Protein AF-A0A6A3F506-F1 (afdb_monomer)

pLDDT: mean 70.33,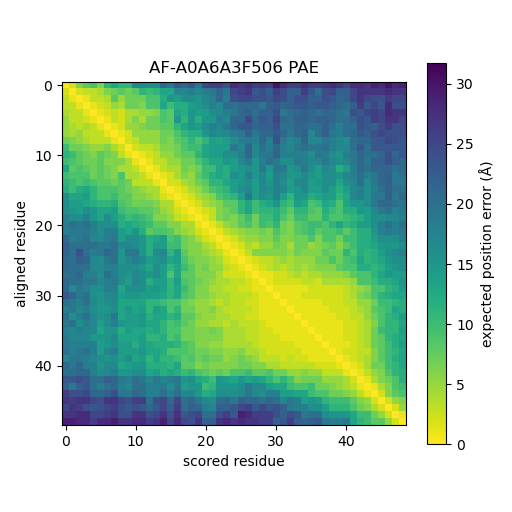 std 9.12, range [49.25, 87.5]

Secondary structure (DSSP, 8-state):
-HHHHHHHHHHHHHH-----SS---TT--HHHHHHHHHHHHSPP-TT--

Organism: NCBI:txid53985

Foldseek 3Di:
DVVVVCVVCVVCVVPPPDDDLDDDDPPDDPVNVVVSVCVSPDDDPPPPD

Structure (mmCIF, N/CA/C/O backbone):
data_AF-A0A6A3F506-F1
#
_entry.id   AF-A0A6A3F506-F1
#
loop_
_atom_site.group_PDB
_atom_site.id
_atom_site.type_symbol
_atom_site.label_atom_id
_atom_site.label_alt_id
_atom_site.label_comp_id
_atom_site.label_asym_id
_atom_site.label_entity_id
_atom_site.label_seq_id
_atom_site.pdbx_PDB_ins_code
_atom_site.Cartn_x
_atom_site.Cartn_y
_atom_site.Cartn_z
_atom_site.occupancy
_atom_site.B_iso_or_equiv
_atom_site.auth_seq_id
_atom_site.auth_comp_id
_atom_site.auth_asym_id
_atom_site.auth_atom_id
_atom_site.pdbx_PDB_model_num
ATOM 1 N N . MET A 1 1 ? 22.739 8.406 2.699 1.00 62.97 1 MET A N 1
ATOM 2 C CA . MET A 1 1 ? 22.017 9.020 3.830 1.00 62.97 1 MET A CA 1
ATO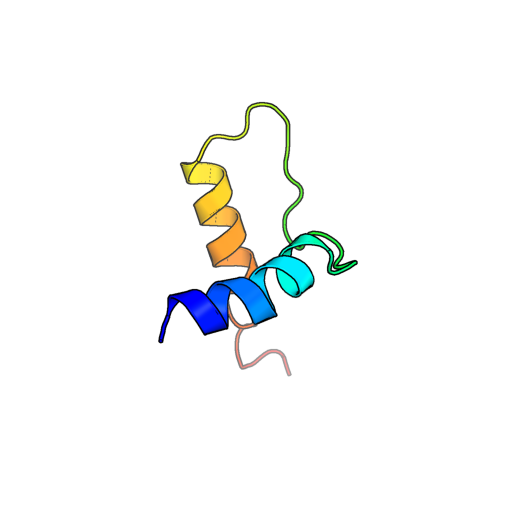M 3 C C . MET A 1 1 ? 20.537 8.719 3.624 1.00 62.97 1 MET A C 1
ATOM 5 O O . MET A 1 1 ? 20.040 9.009 2.545 1.00 62.97 1 MET A O 1
ATOM 9 N N . LEU A 1 2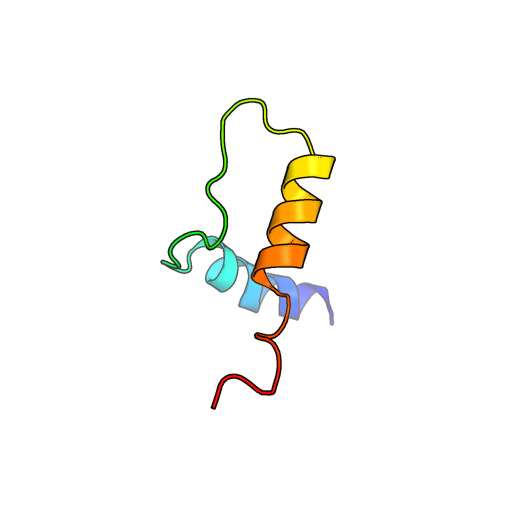 ? 19.864 8.057 4.570 1.00 60.25 2 LEU A N 1
ATOM 10 C CA . LEU A 1 2 ? 18.456 7.643 4.412 1.00 60.25 2 LEU A CA 1
ATOM 11 C C . LEU A 1 2 ? 17.505 8.833 4.226 1.00 60.25 2 LEU A C 1
ATOM 13 O O . LEU A 1 2 ? 16.489 8.694 3.554 1.00 60.25 2 LEU A O 1
ATOM 17 N N . GLU A 1 3 ? 17.856 9.990 4.783 1.00 63.22 3 GLU A N 1
ATOM 18 C CA . GLU A 1 3 ? 17.053 11.211 4.696 1.00 63.22 3 GLU A CA 1
ATOM 19 C C . GLU A 1 3 ? 17.047 11.808 3.282 1.00 63.22 3 GLU A C 1
ATOM 21 O O . GLU A 1 3 ? 15.977 12.072 2.754 1.00 63.22 3 GLU A O 1
ATOM 26 N N . GLN A 1 4 ? 18.194 11.873 2.592 1.00 61.66 4 GLN A N 1
ATOM 27 C CA . GLN A 1 4 ? 18.253 12.303 1.181 1.00 61.66 4 GLN A CA 1
ATOM 28 C C . GLN A 1 4 ? 17.486 11.375 0.228 1.00 61.66 4 GLN A C 1
ATOM 30 O O . GLN A 1 4 ? 16.907 11.831 -0.758 1.00 61.66 4 GLN A O 1
ATOM 35 N N . PHE A 1 5 ? 17.478 10.066 0.507 1.00 65.00 5 PHE A N 1
ATOM 36 C CA . PHE A 1 5 ? 16.672 9.116 -0.261 1.00 65.00 5 PHE A CA 1
ATOM 37 C C . PHE A 1 5 ? 15.175 9.340 -0.010 1.00 65.00 5 PHE A C 1
ATOM 39 O O . PHE A 1 5 ? 14.391 9.324 -0.956 1.00 65.00 5 PHE A O 1
ATOM 46 N N . HIS A 1 6 ? 14.780 9.607 1.242 1.00 64.69 6 HIS A N 1
ATOM 47 C CA . HIS A 1 6 ? 13.404 9.983 1.555 1.00 64.69 6 HIS A CA 1
ATOM 48 C C . HIS A 1 6 ? 13.011 11.288 0.859 1.00 64.69 6 HIS A C 1
ATOM 50 O O . HIS A 1 6 ? 12.015 11.285 0.154 1.00 64.69 6 HIS A O 1
ATOM 56 N N . GLU A 1 7 ? 13.789 12.366 0.955 1.00 66.19 7 GLU A N 1
ATOM 57 C CA . GLU A 1 7 ? 13.457 13.632 0.279 1.00 66.19 7 GLU A CA 1
ATOM 58 C C . GLU A 1 7 ? 13.281 13.457 -1.234 1.00 66.19 7 GLU A C 1
ATOM 60 O O . GLU A 1 7 ? 12.289 13.906 -1.800 1.00 66.19 7 GLU A O 1
ATOM 65 N N . THR A 1 8 ? 14.195 12.731 -1.881 1.00 66.81 8 THR A N 1
ATOM 66 C CA . THR A 1 8 ? 14.188 12.581 -3.345 1.00 66.81 8 THR A CA 1
ATOM 67 C C . THR A 1 8 ? 13.047 11.687 -3.847 1.00 66.81 8 THR A C 1
ATOM 69 O O . THR A 1 8 ? 12.515 11.909 -4.933 1.00 66.81 8 THR A O 1
ATOM 72 N N . HIS A 1 9 ? 12.667 10.654 -3.088 1.00 64.75 9 HIS A N 1
ATOM 73 C CA . HIS A 1 9 ? 11.742 9.621 -3.568 1.00 64.75 9 HIS A CA 1
ATOM 74 C C . HIS A 1 9 ? 10.363 9.643 -2.899 1.00 64.75 9 HIS A C 1
ATOM 76 O O . HIS A 1 9 ? 9.413 9.111 -3.477 1.00 64.75 9 HIS A O 1
ATOM 82 N N . VAL A 1 10 ? 10.206 10.256 -1.723 1.00 65.62 10 VAL A N 1
ATOM 83 C CA . VAL A 1 10 ? 8.904 10.351 -1.038 1.00 65.62 10 VAL A CA 1
ATOM 84 C C . VAL A 1 10 ? 7.956 11.247 -1.816 1.00 65.62 10 VAL A C 1
ATOM 86 O O . VAL A 1 10 ? 6.811 10.855 -2.008 1.00 65.62 10 VAL A O 1
ATOM 89 N N . GLU A 1 11 ? 8.417 12.393 -2.323 1.00 60.53 11 GLU A N 1
ATOM 90 C CA . GLU A 1 11 ? 7.562 13.296 -3.103 1.00 60.53 11 GLU A CA 1
ATOM 91 C C . GLU A 1 11 ? 7.033 12.604 -4.366 1.00 60.53 11 GLU A C 1
ATOM 93 O O . GLU A 1 11 ? 5.827 12.597 -4.610 1.00 60.53 11 GLU A O 1
ATOM 98 N N . VAL A 1 12 ? 7.906 11.908 -5.102 1.00 64.69 12 VAL A N 1
ATOM 99 C CA . VAL A 1 12 ? 7.523 11.094 -6.267 1.00 64.69 12 VAL A CA 1
ATOM 100 C C . VAL A 1 12 ? 6.543 9.990 -5.872 1.00 64.69 12 VAL A C 1
ATOM 102 O O . VAL A 1 12 ? 5.566 9.767 -6.572 1.00 64.69 12 VAL A O 1
ATOM 105 N N . THR A 1 13 ? 6.753 9.315 -4.741 1.00 61.91 13 THR A N 1
ATOM 106 C CA . THR A 1 13 ? 5.872 8.219 -4.299 1.00 61.91 13 THR A CA 1
ATOM 107 C C . THR A 1 13 ? 4.499 8.723 -3.839 1.00 61.91 13 THR A C 1
ATOM 109 O O . THR A 1 13 ? 3.495 8.057 -4.078 1.00 61.91 13 THR A O 1
ATOM 112 N N . LEU A 1 14 ? 4.437 9.894 -3.198 1.00 62.47 14 LEU A N 1
ATOM 113 C CA . LEU A 1 14 ? 3.195 10.505 -2.709 1.00 62.47 14 LEU A CA 1
ATOM 114 C C . LEU A 1 14 ? 2.386 11.198 -3.814 1.00 62.47 14 LEU A C 1
ATOM 116 O O . LEU A 1 14 ? 1.174 11.342 -3.669 1.00 62.47 14 LEU A O 1
ATOM 120 N N . THR A 1 15 ? 3.042 11.633 -4.892 1.00 65.25 15 THR A N 1
ATOM 121 C CA . THR A 1 15 ? 2.406 12.311 -6.037 1.00 65.25 15 THR A CA 1
ATOM 122 C C . THR A 1 15 ? 2.244 11.416 -7.260 1.00 65.25 15 THR A C 1
ATOM 124 O O . THR A 1 15 ? 1.643 11.838 -8.248 1.00 65.25 15 THR A O 1
ATOM 127 N N . ALA A 1 16 ? 2.752 10.182 -7.214 1.00 67.06 16 ALA A N 1
ATOM 128 C CA . ALA A 1 16 ? 2.604 9.245 -8.310 1.00 67.06 16 ALA A CA 1
ATOM 129 C C . ALA A 1 16 ? 1.116 8.978 -8.573 1.00 67.06 16 ALA A C 1
ATOM 131 O O . ALA A 1 16 ? 0.380 8.526 -7.693 1.00 67.06 16 ALA A O 1
ATOM 132 N N . ASP A 1 17 ? 0.696 9.227 -9.813 1.00 68.25 17 ASP A N 1
ATOM 133 C CA . ASP A 1 17 ? -0.639 8.904 -10.315 1.00 68.25 17 ASP A CA 1
ATOM 134 C C . ASP A 1 17 ? -0.755 7.389 -10.538 1.00 68.25 17 ASP A C 1
ATOM 136 O O . ASP A 1 17 ? -0.746 6.872 -11.657 1.00 68.25 17 ASP A O 1
ATOM 140 N N . VAL A 1 18 ? -0.750 6.646 -9.431 1.00 68.94 18 VAL A N 1
ATOM 141 C CA . VAL A 1 18 ? -0.896 5.195 -9.422 1.00 68.94 18 VAL A CA 1
ATOM 142 C C . VAL A 1 18 ? -2.277 4.870 -8.895 1.00 68.94 18 VAL A C 1
ATOM 144 O O . VAL A 1 18 ? -2.620 5.191 -7.754 1.00 68.94 18 VAL A O 1
ATOM 147 N N . ALA A 1 19 ? -3.069 4.176 -9.712 1.00 65.69 19 ALA A N 1
ATOM 148 C CA . ALA A 1 19 ? -4.348 3.660 -9.259 1.00 65.69 19 ALA A CA 1
ATOM 149 C C . ALA A 1 19 ? -4.122 2.774 -8.017 1.00 65.69 19 ALA A C 1
ATOM 151 O O . ALA A 1 19 ? -3.295 1.853 -8.056 1.00 65.69 19 ALA A O 1
ATOM 152 N N . PRO A 1 20 ? -4.830 3.025 -6.903 1.00 65.44 20 PRO A N 1
ATOM 153 C CA . PRO A 1 20 ? -4.610 2.282 -5.677 1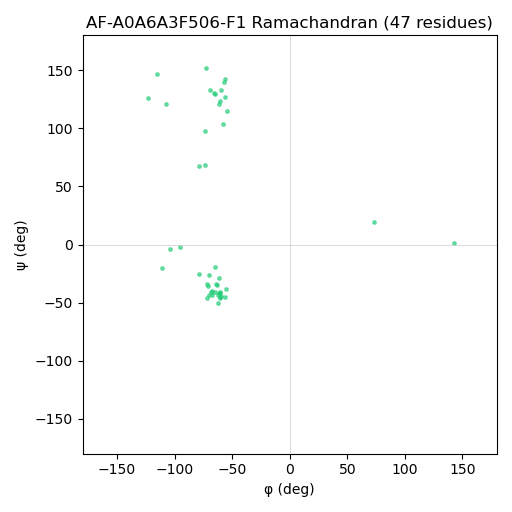.00 65.44 20 PRO A CA 1
ATOM 154 C C . PRO A 1 20 ? -4.903 0.798 -5.917 1.00 65.44 20 PRO A C 1
ATOM 156 O O . PRO A 1 20 ? -6.020 0.416 -6.271 1.00 65.44 20 PRO A O 1
ATOM 159 N N . ARG A 1 21 ? -3.897 -0.057 -5.692 1.00 67.75 21 ARG A N 1
ATOM 160 C CA . ARG A 1 21 ? -4.038 -1.522 -5.824 1.00 67.75 21 ARG A CA 1
ATOM 161 C C . ARG A 1 21 ? -5.010 -2.107 -4.791 1.00 67.75 21 ARG A C 1
ATOM 163 O O . ARG A 1 21 ? -5.530 -3.200 -4.986 1.00 67.75 21 ARG A O 1
ATOM 170 N N . ALA A 1 22 ? -5.279 -1.363 -3.718 1.00 66.38 22 ALA A N 1
ATOM 171 C CA . ALA A 1 22 ? -6.232 -1.698 -2.670 1.00 66.38 22 ALA A CA 1
ATOM 172 C C . ALA A 1 22 ? -7.283 -0.584 -2.533 1.00 66.38 22 ALA A C 1
ATOM 174 O O . ALA A 1 22 ? -6.945 0.585 -2.347 1.00 66.38 22 ALA A O 1
ATOM 175 N N . LYS A 1 23 ? -8.574 -0.934 -2.606 1.00 67.81 23 LYS A N 1
ATOM 176 C CA . LYS A 1 23 ? -9.671 0.024 -2.391 1.00 67.81 23 LYS A CA 1
ATOM 177 C C . LYS A 1 23 ? -9.774 0.362 -0.904 1.00 67.81 23 LYS A C 1
ATOM 179 O O . LYS A 1 23 ? -10.411 -0.366 -0.143 1.00 67.81 23 LYS A O 1
ATOM 184 N N . LEU A 1 24 ? -9.185 1.487 -0.511 1.00 70.81 24 LEU A N 1
ATOM 185 C CA . LEU A 1 24 ? -9.313 2.027 0.840 1.00 70.81 24 LEU A CA 1
ATOM 186 C C . LEU A 1 24 ? -10.768 2.436 1.110 1.00 70.81 24 LEU A C 1
ATOM 188 O O . LEU A 1 24 ? -11.391 3.141 0.315 1.00 70.81 24 LEU A O 1
ATOM 192 N N . ARG A 1 25 ? -11.323 1.986 2.238 1.00 79.62 25 ARG A N 1
ATOM 193 C CA . ARG A 1 25 ? -12.674 2.345 2.694 1.00 79.62 25 ARG A CA 1
ATOM 194 C C . ARG A 1 25 ? -12.593 3.137 3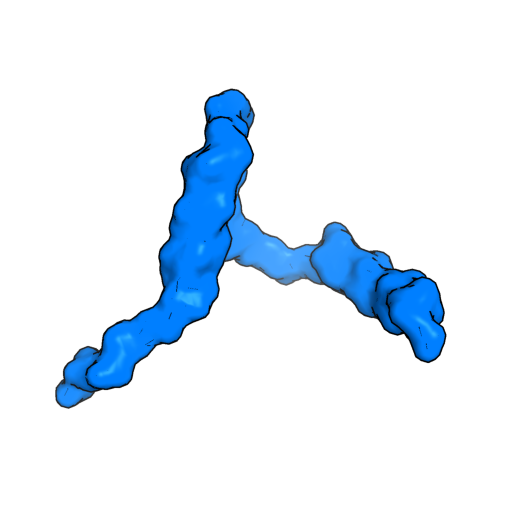.995 1.00 79.62 25 ARG A C 1
ATOM 196 O O . ARG A 1 25 ? -11.739 2.875 4.839 1.00 79.62 25 ARG A O 1
ATOM 203 N N . ARG A 1 26 ? -13.518 4.083 4.184 1.00 75.19 26 ARG A N 1
ATOM 204 C CA . ARG A 1 26 ? -13.682 4.790 5.463 1.00 75.19 26 ARG A CA 1
ATOM 205 C C . ARG A 1 26 ? -13.998 3.759 6.560 1.00 75.19 26 ARG A C 1
ATOM 207 O O . ARG A 1 26 ? -14.852 2.904 6.344 1.00 75.19 26 ARG A O 1
ATOM 214 N N . ASN A 1 27 ? -13.312 3.843 7.704 1.00 82.38 27 ASN A N 1
ATOM 215 C CA . ASN A 1 27 ? -13.395 2.917 8.855 1.00 82.38 27 ASN A CA 1
ATOM 216 C C . ASN A 1 27 ? -12.736 1.538 8.669 1.00 82.38 27 ASN A C 1
ATOM 218 O O . ASN A 1 27 ? -13.034 0.596 9.402 1.00 82.38 27 ASN A O 1
ATOM 222 N N . MET A 1 28 ? -11.834 1.398 7.703 1.00 85.06 28 MET A N 1
ATOM 223 C CA . MET A 1 28 ? -11.033 0.187 7.571 1.00 85.06 28 MET A CA 1
ATOM 224 C C . MET A 1 28 ? -10.025 0.075 8.725 1.00 85.06 28 MET A C 1
ATOM 226 O O . MET A 1 28 ? -9.337 1.039 9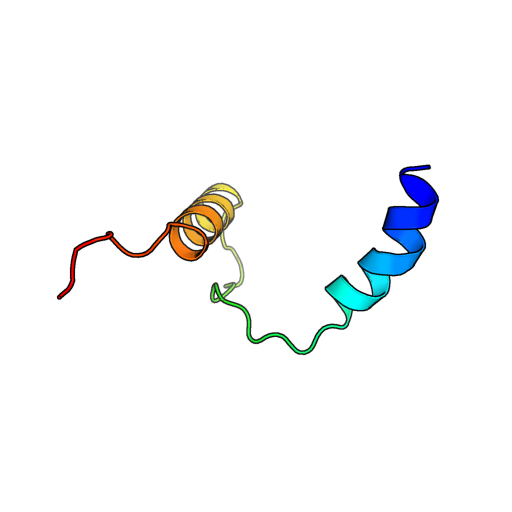.051 1.00 85.06 28 MET A O 1
ATOM 230 N N . THR A 1 29 ? -9.934 -1.100 9.350 1.00 87.50 29 THR A N 1
ATOM 231 C CA . THR A 1 29 ? -8.949 -1.340 10.413 1.00 87.50 29 THR A CA 1
ATOM 232 C C . THR A 1 29 ? -7.545 -1.464 9.824 1.00 87.50 29 THR A C 1
ATOM 234 O O . THR A 1 29 ? -7.375 -1.923 8.692 1.00 87.50 29 THR A O 1
ATOM 237 N N . HIS A 1 30 ? -6.516 -1.111 10.600 1.00 80.75 30 HIS A N 1
ATOM 238 C CA . HIS A 1 30 ? -5.121 -1.272 10.171 1.00 80.75 30 HIS A CA 1
ATOM 239 C C . HIS A 1 30 ? -4.805 -2.717 9.762 1.00 80.75 30 HIS A C 1
ATOM 241 O O . HIS A 1 30 ? -4.157 -2.938 8.745 1.00 80.75 30 HIS A O 1
ATOM 247 N N . ASN A 1 31 ? -5.353 -3.702 10.479 1.00 87.00 31 ASN A N 1
ATOM 248 C CA . ASN A 1 31 ? -5.184 -5.118 10.150 1.00 87.00 31 ASN A CA 1
ATOM 249 C C . ASN A 1 31 ? -5.762 -5.467 8.772 1.00 87.00 31 ASN A C 1
ATOM 251 O O . ASN A 1 31 ? -5.126 -6.180 7.998 1.00 87.00 31 ASN A O 1
ATOM 255 N N . ALA A 1 32 ? -6.938 -4.930 8.432 1.00 82.38 32 ALA A N 1
ATOM 256 C CA . ALA A 1 32 ? -7.520 -5.123 7.108 1.00 82.38 32 ALA A CA 1
ATOM 257 C C . ALA A 1 32 ? -6.650 -4.485 6.009 1.00 82.38 32 ALA A C 1
ATOM 259 O O . ALA A 1 32 ? -6.568 -5.019 4.903 1.00 82.38 32 ALA A O 1
ATOM 260 N N . L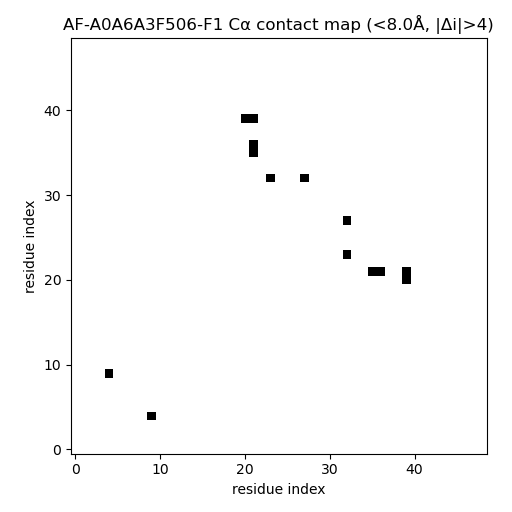EU A 1 33 ? -5.991 -3.358 6.305 1.00 81.50 33 LEU A N 1
ATOM 261 C CA . LEU A 1 33 ? -5.148 -2.628 5.350 1.00 81.50 33 LEU A CA 1
ATOM 262 C C . LEU A 1 33 ? -3.860 -3.390 5.064 1.00 81.50 33 LEU A C 1
ATOM 264 O O . LEU A 1 33 ? -3.510 -3.603 3.905 1.00 81.50 33 LEU A O 1
ATOM 268 N N . VAL A 1 34 ? -3.220 -3.887 6.120 1.00 81.75 34 VAL A N 1
ATOM 269 C CA . VAL A 1 34 ? -2.034 -4.741 6.022 1.00 81.75 34 VAL A CA 1
ATOM 270 C C . VAL A 1 34 ? -2.348 -6.020 5.240 1.00 81.75 34 VAL A C 1
ATOM 272 O O . VAL A 1 34 ? -1.602 -6.363 4.328 1.00 81.75 34 VAL A O 1
ATOM 275 N N . ALA A 1 35 ? -3.479 -6.684 5.504 1.00 84.06 35 ALA A N 1
ATOM 276 C CA . ALA A 1 35 ? -3.872 -7.890 4.769 1.00 84.06 35 ALA A CA 1
ATOM 277 C C . ALA A 1 35 ? -4.063 -7.639 3.260 1.00 84.06 35 ALA A C 1
ATOM 279 O O . ALA A 1 35 ? -3.623 -8.442 2.431 1.00 84.06 35 ALA A O 1
ATOM 280 N N . GLN A 1 36 ? -4.678 -6.512 2.883 1.00 80.75 36 GLN A N 1
ATOM 281 C CA . GLN A 1 36 ? -4.839 -6.146 1.472 1.00 80.75 36 GLN A CA 1
ATOM 282 C C . GLN A 1 36 ? -3.504 -5.816 0.801 1.00 80.75 36 GLN A C 1
ATOM 284 O O . GLN A 1 36 ? -3.284 -6.241 -0.330 1.00 80.75 36 GLN A O 1
ATOM 289 N N . LEU A 1 37 ? -2.601 -5.114 1.492 1.00 79.25 37 LEU A N 1
ATOM 290 C CA . LEU A 1 37 ? -1.256 -4.832 0.984 1.00 79.25 37 LEU A CA 1
ATOM 291 C C . LEU A 1 37 ? -0.454 -6.119 0.765 1.00 79.25 37 LEU A C 1
ATOM 293 O O . LEU A 1 37 ? 0.165 -6.274 -0.285 1.00 79.25 37 LEU A O 1
ATOM 297 N N . PHE A 1 38 ? -0.509 -7.064 1.707 1.00 79.88 38 PHE A N 1
ATOM 298 C CA . PHE A 1 38 ? 0.117 -8.380 1.542 1.00 79.88 38 PHE A CA 1
ATOM 299 C C . PHE A 1 38 ? -0.461 -9.139 0.346 1.00 79.88 38 PHE A C 1
ATOM 301 O O . PHE A 1 38 ? 0.293 -9.661 -0.466 1.00 79.88 38 PHE A O 1
ATOM 308 N N . THR A 1 39 ? -1.786 -9.151 0.199 1.00 80.75 39 THR A N 1
ATOM 309 C CA . THR A 1 39 ? -2.458 -9.839 -0.916 1.00 80.75 39 THR A CA 1
ATOM 310 C C . THR A 1 39 ? -2.119 -9.202 -2.267 1.00 80.75 39 THR A C 1
ATOM 312 O O . THR A 1 39 ? -1.874 -9.909 -3.236 1.00 80.75 39 THR A O 1
ATOM 315 N N . ALA A 1 40 ? -2.071 -7.869 -2.348 1.00 73.88 40 ALA A N 1
ATOM 316 C CA . ALA A 1 40 ? -1.752 -7.148 -3.582 1.00 73.88 40 ALA A CA 1
ATOM 317 C C . ALA A 1 40 ? -0.280 -7.292 -4.008 1.00 73.88 40 ALA A C 1
ATOM 319 O O . ALA A 1 40 ? 0.030 -7.160 -5.193 1.00 73.88 40 ALA A O 1
ATOM 320 N N . ASN A 1 41 ? 0.616 -7.540 -3.050 1.00 74.25 41 ASN A N 1
ATOM 321 C CA . ASN A 1 41 ? 2.039 -7.777 -3.290 1.00 74.25 41 ASN A CA 1
ATOM 322 C C . ASN A 1 41 ? 2.401 -9.265 -3.374 1.00 74.25 41 ASN A C 1
ATOM 324 O O . A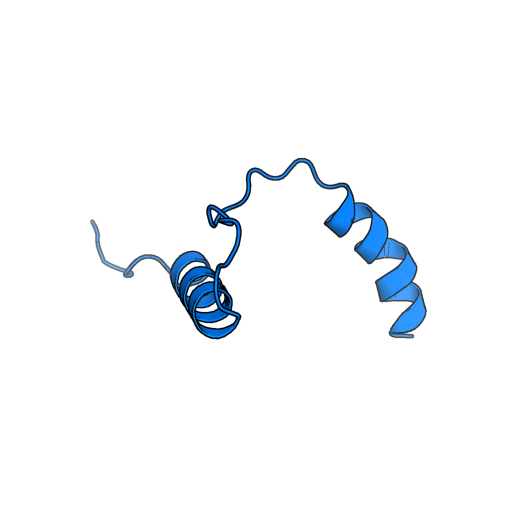SN A 1 41 ? 3.563 -9.580 -3.612 1.00 74.25 41 ASN A O 1
ATOM 328 N N . ALA A 1 42 ? 1.443 -10.174 -3.177 1.00 79.50 42 ALA A N 1
ATOM 329 C CA . ALA A 1 42 ? 1.677 -11.590 -3.397 1.00 79.50 42 ALA A CA 1
ATOM 330 C C . ALA A 1 42 ? 1.942 -11.826 -4.888 1.00 79.50 42 ALA A C 1
ATOM 332 O O . ALA A 1 42 ? 1.182 -11.364 -5.745 1.00 79.50 42 ALA A O 1
ATOM 333 N N . ASP A 1 43 ? 3.022 -12.545 -5.189 1.00 70.81 43 ASP A N 1
ATOM 334 C CA . ASP A 1 43 ? 3.300 -12.971 -6.553 1.00 70.81 43 ASP A CA 1
ATOM 335 C C . ASP A 1 43 ? 2.116 -13.796 -7.079 1.00 70.81 43 ASP A C 1
ATOM 337 O O . ASP A 1 43 ? 1.556 -14.617 -6.338 1.00 70.81 43 ASP A O 1
ATOM 341 N N . PRO A 1 44 ? 1.722 -13.624 -8.355 1.00 65.75 44 PRO A N 1
ATOM 342 C CA . PRO A 1 44 ? 0.782 -14.549 -8.959 1.00 65.75 44 PRO A CA 1
ATOM 343 C C . PRO A 1 44 ? 1.363 -15.965 -8.842 1.00 65.75 44 PRO A C 1
ATOM 345 O O . PRO A 1 44 ? 2.581 -16.133 -8.984 1.00 65.75 44 PRO A O 1
ATOM 348 N N . PRO A 1 45 ? 0.535 -16.994 -8.586 1.00 70.38 45 PRO A N 1
ATOM 349 C CA . PRO A 1 45 ? 1.032 -18.357 -8.500 1.00 70.38 45 PRO A CA 1
ATOM 350 C C . PRO A 1 45 ? 1.801 -18.680 -9.785 1.00 70.38 45 PRO A C 1
ATOM 352 O O . PRO A 1 45 ? 1.232 -18.691 -10.880 1.00 70.38 45 PRO A O 1
ATOM 355 N N . LYS A 1 46 ? 3.118 -18.902 -9.660 1.00 59.56 46 LYS A N 1
ATOM 356 C CA . LYS A 1 46 ? 3.952 -19.418 -10.749 1.00 59.56 46 LYS A CA 1
ATOM 357 C C . LYS A 1 46 ? 3.348 -20.755 -11.174 1.00 59.56 46 LYS A C 1
ATOM 359 O O . LYS A 1 46 ? 3.494 -21.737 -10.456 1.00 59.56 46 LYS A O 1
ATOM 364 N N . GLY A 1 47 ? 2.649 -20.777 -12.307 1.00 54.84 47 GLY A N 1
ATOM 365 C CA . GLY A 1 47 ? 2.054 -22.005 -12.838 1.00 54.84 47 GLY A CA 1
ATOM 366 C C . GLY A 1 47 ? 0.691 -21.878 -13.514 1.00 54.84 47 GLY A C 1
ATOM 367 O O . GLY A 1 47 ? 0.178 -22.890 -13.967 1.00 54.84 47 GLY A O 1
ATOM 368 N N . ALA A 1 48 ? 0.096 -20.688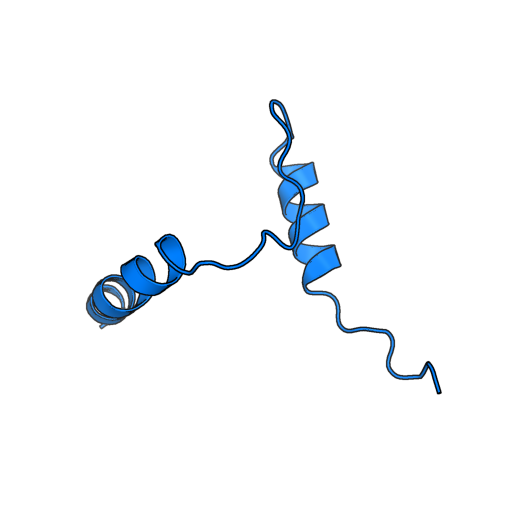 -13.640 1.00 55.88 48 ALA A N 1
ATOM 369 C CA . ALA A 1 48 ? -1.062 -20.516 -14.523 1.00 55.88 48 ALA A CA 1
ATOM 370 C C . ALA A 1 48 ? -0.616 -20.400 -15.997 1.00 55.88 48 ALA A C 1
ATOM 372 O O . ALA A 1 48 ? -0.703 -19.329 -16.601 1.00 55.88 48 ALA A O 1
ATOM 373 N N . ARG A 1 49 ? -0.087 -21.491 -16.557 1.00 49.25 49 ARG A N 1
ATOM 374 C CA . ARG A 1 49 ? -0.023 -21.724 -18.002 1.00 49.25 49 ARG A CA 1
ATOM 375 C C . ARG A 1 49 ? -0.060 -23.212 -18.302 1.00 49.25 49 ARG A C 1
ATOM 377 O O . ARG A 1 49 ? 0.635 -23.956 -17.580 1.00 49.25 49 ARG A O 1
#

Mean predicted aligned error: 12.11 Å

Solvent-accessible surface area (backbone atoms only — not comparable to full-atom values): 3321 Å² total; per-residue (Å²): 111,75,63,62,53,44,64,69,46,45,57,55,65,74,67,51,94,62,82,72,88,57,88,85,56,93,91,63,52,72,67,60,50,52,51,44,52,53,60,68,66,49,75,76,73,90,71,90,119

Radius of gyration: 15.08 Å; Cα contacts (8 Å, |Δi|>4): 7; chains: 1; bounding box: 36×36×28 Å

Sequence (49 aa):
MLEQFHETHVEVTLTADVAPRAKLRRNMTHNALVAQLFTANADPPKGAR